Protein AF-A0A428ZTY7-F1 (afdb_monomer_lite)

InterPro domains:
  IPR032345 4-hydroxylaminobenzoate lyase [PF16155] (1-115)

pLDDT: mean 95.8, std 3.89, range [66.5, 98.62]

Organism: Kibdelosporangium aridum (NCBI:txid2030)

Secondary structure (DSSP, 8-state):
-HHHHHHTTSSS-EEEETTTEEEEEEE---GGGTTEEEEEEEEEESS-EE---EE-TT--EEEEEESSTT-EEEETTEEE-SEEE-PPTT-EE--EEESEEEEEEEEEETT--B-S-PPPP-

Structure (mmCIF, N/CA/C/O backbone):
data_AF-A0A428ZTY7-F1
#
_entry.id   AF-A0A428ZTY7-F1
#
loop_
_atom_site.group_PDB
_atom_site.id
_atom_site.type_symbol
_atom_site.label_atom_id
_atom_site.label_alt_id
_atom_site.label_comp_id
_atom_site.label_asym_id
_atom_site.label_entity_id
_atom_site.label_seq_id
_atom_site.pdbx_PDB_ins_code
_atom_site.Cartn_x
_atom_site.Cartn_y
_atom_site.Cartn_z
_atom_site.occupancy
_atom_site.B_iso_or_equiv
_atom_site.auth_seq_id
_atom_site.auth_comp_id
_atom_site.auth_asym_id
_atom_site.auth_atom_id
_atom_site.pdbx_PDB_model_num
ATOM 1 N N . MET A 1 1 ? -16.273 -5.754 -4.514 1.00 83.25 1 MET A N 1
ATOM 2 C CA . MET A 1 1 ? -14.818 -6.045 -4.523 1.00 83.25 1 MET A CA 1
ATOM 3 C C . MET A 1 1 ? -14.055 -4.743 -4.730 1.00 83.25 1 MET A C 1
ATOM 5 O O . MET A 1 1 ? -14.605 -3.859 -5.376 1.00 83.25 1 MET A O 1
ATOM 9 N N . ILE A 1 2 ? -12.831 -4.592 -4.207 1.00 90.69 2 ILE A N 1
ATOM 10 C CA . ILE A 1 2 ? -12.066 -3.330 -4.330 1.00 90.69 2 ILE A CA 1
ATOM 11 C C . ILE A 1 2 ? -11.785 -2.934 -5.790 1.00 90.69 2 ILE A C 1
ATOM 13 O O . ILE A 1 2 ? -11.793 -1.754 -6.126 1.00 90.69 2 ILE A O 1
ATOM 17 N N . THR A 1 3 ? -11.645 -3.920 -6.675 1.00 92.94 3 THR A N 1
ATOM 18 C CA . THR A 1 3 ? -11.520 -3.744 -8.129 1.00 92.94 3 THR A CA 1
ATOM 19 C C . THR A 1 3 ? -12.689 -2.970 -8.742 1.00 92.94 3 THR A C 1
ATOM 21 O O . THR A 1 3 ? -12.465 -2.106 -9.586 1.00 92.94 3 THR A O 1
ATOM 24 N N . GLU A 1 4 ? -13.922 -3.200 -8.281 1.00 94.94 4 GLU A N 1
ATOM 25 C CA . GLU A 1 4 ? -15.083 -2.414 -8.724 1.00 94.94 4 GLU A CA 1
ATOM 26 C C . GLU A 1 4 ? -14.987 -0.963 -8.263 1.00 94.94 4 GLU A C 1
ATOM 28 O O . GLU A 1 4 ? -15.391 -0.063 -8.989 1.00 94.94 4 GLU A O 1
ATOM 33 N N . GLY A 1 5 ? -14.406 -0.715 -7.087 1.00 94.38 5 GLY A N 1
ATOM 34 C CA . GLY A 1 5 ? -14.201 0.644 -6.601 1.00 94.38 5 GLY A CA 1
ATOM 35 C C . GLY A 1 5 ? -13.225 1.449 -7.445 1.00 94.38 5 GLY A C 1
ATOM 36 O O . GLY A 1 5 ? -13.415 2.648 -7.643 1.00 94.38 5 GLY A O 1
ATOM 37 N N . VAL A 1 6 ? -12.213 0.775 -7.994 1.00 95.12 6 VAL A N 1
ATOM 38 C CA . VAL A 1 6 ? -11.267 1.380 -8.936 1.00 95.12 6 VAL A CA 1
ATOM 39 C C . VAL A 1 6 ? -11.960 1.689 -10.257 1.00 95.12 6 VAL A C 1
ATOM 41 O O . VAL A 1 6 ? -11.827 2.798 -10.766 1.00 95.12 6 VAL A O 1
ATOM 44 N N . ARG A 1 7 ? -12.753 0.748 -10.788 1.00 94.25 7 ARG A N 1
ATOM 45 C CA . ARG A 1 7 ? -13.540 0.964 -12.016 1.00 94.25 7 ARG A CA 1
ATOM 46 C C . ARG A 1 7 ? -14.568 2.084 -11.861 1.00 94.25 7 ARG A C 1
ATOM 48 O O . ARG A 1 7 ? -14.746 2.874 -12.778 1.00 94.25 7 ARG A O 1
ATOM 55 N N . ALA A 1 8 ? -15.208 2.170 -10.697 1.00 96.25 8 ALA A N 1
ATOM 56 C CA . ALA A 1 8 ? -16.178 3.207 -10.361 1.00 96.25 8 ALA A CA 1
ATOM 57 C C . ALA A 1 8 ? -15.533 4.558 -9.989 1.00 96.25 8 ALA A C 1
ATOM 59 O O . ALA A 1 8 ? -16.251 5.527 -9.759 1.00 96.25 8 ALA A O 1
ATOM 60 N N . GLY A 1 9 ? -14.200 4.642 -9.918 1.00 94.94 9 GLY A N 1
ATOM 61 C CA . GLY A 1 9 ? -13.475 5.902 -9.746 1.00 94.94 9 GLY A CA 1
ATOM 62 C C . GLY A 1 9 ? -13.390 6.440 -8.315 1.00 94.94 9 GLY A C 1
ATOM 63 O O . GLY A 1 9 ? -12.977 7.585 -8.135 1.00 94.94 9 GLY A O 1
ATOM 64 N N . TRP A 1 10 ? -13.733 5.650 -7.291 1.00 95.62 10 TRP A N 1
ATOM 65 C CA . TRP A 1 10 ? -13.604 6.063 -5.882 1.00 95.62 10 TRP A CA 1
ATOM 66 C C . TRP A 1 10 ? -12.411 5.421 -5.154 1.00 95.62 10 TRP A C 1
ATOM 68 O O . TRP A 1 10 ? -11.916 5.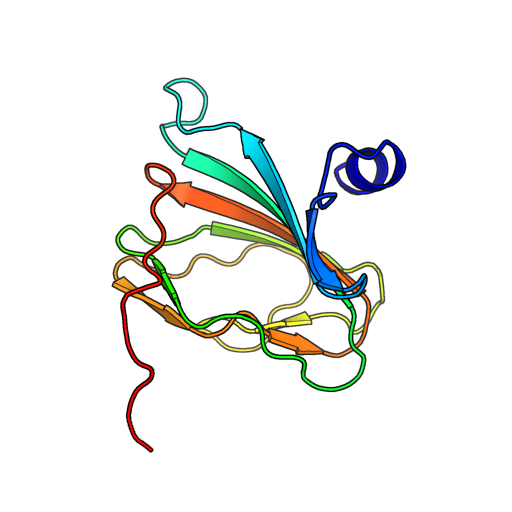974 -4.169 1.00 95.62 10 TRP A O 1
ATOM 78 N N . ALA A 1 11 ? -11.890 4.291 -5.645 1.00 97.31 11 ALA A N 1
ATOM 79 C CA . ALA A 1 11 ? -10.686 3.651 -5.110 1.00 97.31 11 ALA A CA 1
ATOM 80 C C . ALA A 1 11 ? -9.461 3.886 -6.010 1.00 97.31 11 ALA A C 1
ATOM 82 O O . ALA A 1 11 ? -9.569 3.815 -7.230 1.00 97.31 11 ALA A O 1
ATOM 83 N N . ALA A 1 12 ? -8.292 4.133 -5.405 1.00 97.38 12 ALA A N 1
ATOM 84 C CA . ALA A 1 12 ? -7.021 4.384 -6.091 1.00 97.38 12 ALA A CA 1
ATOM 85 C C . ALA A 1 12 ? -7.147 5.385 -7.263 1.00 97.38 12 ALA A C 1
ATOM 87 O O . ALA A 1 12 ? -6.660 5.144 -8.368 1.00 97.38 12 ALA A O 1
ATOM 88 N N . ASN A 1 13 ? -7.842 6.500 -7.024 1.00 96.88 13 ASN A N 1
ATOM 89 C CA . ASN A 1 13 ? -8.207 7.479 -8.050 1.00 96.88 13 ASN A CA 1
ATOM 90 C C . ASN A 1 13 ? -7.297 8.719 -8.098 1.00 96.88 13 ASN A C 1
ATOM 92 O O . ASN A 1 13 ? -7.364 9.464 -9.070 1.00 96.88 13 ASN A O 1
ATOM 96 N N . VAL A 1 14 ? -6.434 8.937 -7.099 1.00 97.81 14 VAL A N 1
ATOM 97 C CA . VAL A 1 14 ? -5.474 10.052 -7.092 1.00 97.81 14 VAL A CA 1
ATOM 98 C C . VAL A 1 14 ? -4.110 9.556 -7.556 1.00 97.81 14 VAL A C 1
ATOM 100 O O . VAL A 1 14 ? -3.531 8.669 -6.927 1.00 97.81 14 VAL A O 1
ATOM 103 N N . GLU A 1 15 ? -3.584 10.134 -8.634 1.00 97.25 15 GLU A N 1
ATOM 104 C CA . GLU A 1 15 ? -2.225 9.859 -9.111 1.00 97.25 15 GLU A CA 1
ATOM 105 C C . GLU A 1 15 ? -1.185 10.396 -8.122 1.00 97.25 15 GLU A C 1
ATOM 107 O O . GLU A 1 15 ? -1.213 11.561 -7.728 1.00 97.25 15 GLU A O 1
ATOM 112 N N . VAL A 1 16 ? -0.272 9.521 -7.701 1.00 95.50 16 VAL A N 1
ATOM 113 C CA . VAL A 1 16 ? 0.902 9.874 -6.889 1.00 95.50 16 VAL A CA 1
ATOM 114 C C . VAL A 1 16 ? 2.110 10.040 -7.798 1.00 95.50 16 VAL A C 1
ATOM 116 O O . VAL A 1 16 ? 2.840 11.017 -7.682 1.00 95.50 16 VAL A O 1
ATOM 119 N N . GLU A 1 17 ? 2.293 9.091 -8.718 1.00 95.69 17 GLU A N 1
ATOM 120 C CA . GLU A 1 17 ? 3.306 9.148 -9.767 1.00 95.69 17 GLU A CA 1
ATOM 121 C C . GLU A 1 17 ? 2.715 8.590 -11.066 1.00 95.69 17 GLU A C 1
ATOM 123 O O . GLU A 1 17 ? 2.861 7.413 -11.411 1.00 95.69 17 GLU A O 1
ATOM 128 N N . GLY A 1 18 ? 1.980 9.459 -11.759 1.00 95.19 18 GLY A N 1
ATOM 129 C CA . GLY A 1 18 ? 1.253 9.115 -12.973 1.00 95.19 18 GLY A CA 1
ATOM 130 C C . GLY A 1 18 ? 0.222 8.000 -12.770 1.00 95.19 18 GLY A C 1
ATOM 131 O O . GLY A 1 18 ? -0.168 7.637 -11.658 1.00 95.19 18 GLY A O 1
ATOM 132 N N . ARG A 1 19 ? -0.191 7.397 -13.886 1.00 94.56 19 ARG A N 1
ATOM 133 C CA . ARG A 1 19 ? -1.233 6.357 -13.913 1.00 94.56 19 ARG A CA 1
ATOM 134 C C . ARG A 1 19 ? -0.832 5.058 -13.209 1.00 94.56 19 ARG A C 1
ATOM 136 O O . ARG A 1 19 ? -1.703 4.337 -12.720 1.00 94.56 19 ARG A O 1
ATOM 143 N N . LYS A 1 20 ? 0.471 4.760 -13.173 1.00 95.94 20 LYS A N 1
ATOM 144 C CA . LYS A 1 20 ? 1.024 3.513 -12.628 1.00 95.94 20 LYS A CA 1
ATOM 145 C C . LYS A 1 20 ? 1.042 3.469 -11.103 1.00 95.94 20 LYS A C 1
ATOM 147 O O . LYS A 1 20 ? 1.077 2.379 -10.556 1.00 95.94 20 LYS A O 1
ATOM 152 N N . TYR A 1 21 ? 1.001 4.614 -10.416 1.00 97.50 21 TYR A N 1
ATOM 153 C CA . TYR A 1 21 ? 0.971 4.665 -8.955 1.00 97.50 21 TYR A CA 1
ATOM 154 C C . TYR A 1 21 ? -0.107 5.623 -8.473 1.00 97.50 21 TYR A C 1
ATOM 156 O O . TYR A 1 21 ? 0.024 6.844 -8.573 1.00 97.50 21 TYR A O 1
ATOM 164 N N . ARG A 1 22 ? -1.181 5.052 -7.928 1.00 97.75 22 ARG A N 1
ATOM 165 C CA . ARG A 1 22 ? -2.356 5.792 -7.470 1.00 97.75 22 ARG A CA 1
ATOM 166 C C . ARG A 1 22 ? -2.739 5.393 -6.057 1.00 97.75 22 ARG A C 1
ATOM 168 O O . ARG A 1 22 ? -2.501 4.263 -5.634 1.00 97.75 22 ARG A O 1
ATOM 175 N N . ARG A 1 23 ? -3.382 6.305 -5.332 1.00 96.56 23 ARG A N 1
ATOM 176 C CA . ARG A 1 23 ? -3.928 6.042 -3.998 1.00 96.56 23 ARG A CA 1
ATOM 177 C C . ARG A 1 23 ? -5.248 6.759 -3.778 1.00 96.56 23 ARG A C 1
ATOM 179 O O . ARG A 1 23 ? -5.512 7.776 -4.404 1.00 96.56 23 ARG A O 1
ATOM 186 N N . SER A 1 24 ? -6.064 6.266 -2.861 1.00 97.00 24 SER A N 1
ATOM 187 C CA . SER A 1 24 ? -7.170 7.046 -2.311 1.00 97.00 24 SER A CA 1
ATOM 188 C C . SER A 1 24 ? -7.526 6.588 -0.907 1.00 97.00 24 SER A C 1
ATOM 190 O O . SER A 1 24 ? -7.456 5.402 -0.574 1.00 97.00 24 SER A O 1
ATOM 192 N N . ARG A 1 25 ? -7.895 7.551 -0.065 1.00 97.31 25 ARG A N 1
ATOM 193 C CA . ARG A 1 25 ? -8.456 7.282 1.253 1.00 97.31 25 ARG A CA 1
ATOM 194 C C . ARG A 1 25 ? -9.865 6.722 1.069 1.00 97.31 25 ARG A C 1
ATOM 196 O O . ARG A 1 25 ? -10.714 7.391 0.493 1.00 97.31 25 ARG A O 1
ATOM 203 N N . ILE A 1 26 ? -10.100 5.515 1.575 1.00 97.44 26 ILE A N 1
ATOM 204 C CA . ILE A 1 26 ? -11.423 4.881 1.571 1.00 97.44 26 ILE A CA 1
ATOM 205 C C . ILE A 1 26 ? -12.186 5.229 2.845 1.00 97.44 26 ILE A C 1
ATOM 207 O O . ILE A 1 26 ? -13.369 5.544 2.790 1.00 97.44 26 ILE A O 1
ATOM 211 N N . ALA A 1 27 ? -11.507 5.182 3.990 1.00 98.00 27 ALA A N 1
ATOM 212 C CA . ALA A 1 27 ? -12.099 5.519 5.275 1.00 98.00 27 ALA A CA 1
ATOM 213 C C . ALA A 1 27 ? -11.056 6.122 6.213 1.00 98.00 27 ALA A C 1
ATOM 215 O O . ALA A 1 27 ? -9.929 5.624 6.299 1.00 98.00 27 ALA A O 1
ATOM 216 N N . GLU A 1 28 ? -11.437 7.189 6.908 1.00 98.31 28 GLU A N 1
ATOM 217 C CA . GLU A 1 28 ? -10.641 7.769 7.988 1.00 98.31 28 GLU A CA 1
ATOM 218 C C . GLU A 1 28 ? -10.727 6.908 9.263 1.00 98.31 28 GLU A C 1
ATOM 220 O O . GLU A 1 28 ? -11.660 6.111 9.402 1.00 98.31 28 GLU A O 1
ATOM 225 N N . PRO A 1 29 ? -9.768 7.039 10.201 1.00 98.25 29 PRO A N 1
ATOM 226 C CA . PRO A 1 29 ? -9.843 6.398 11.509 1.00 98.25 29 PRO A CA 1
ATOM 227 C C . PRO A 1 29 ? -11.146 6.725 12.234 1.00 98.25 29 PRO A C 1
ATOM 229 O O . PRO A 1 29 ? -11.462 7.889 12.467 1.00 98.25 29 PRO A O 1
ATOM 232 N N . GLN A 1 30 ? -11.871 5.691 12.644 1.00 98.12 30 GLN A N 1
ATOM 233 C CA . GLN A 1 30 ? -13.110 5.824 13.406 1.00 98.12 30 GLN A CA 1
ATOM 234 C C . GLN A 1 30 ? -13.344 4.588 14.276 1.00 98.12 30 GLN A C 1
ATOM 236 O O . GLN A 1 30 ? -12.778 3.524 14.014 1.00 98.12 30 GLN A O 1
ATOM 241 N N . GLU A 1 31 ? -14.187 4.725 15.298 1.00 98.25 31 GLU A N 1
ATOM 242 C CA . GLU A 1 31 ? -14.436 3.695 16.314 1.00 98.25 31 GLU A CA 1
ATOM 243 C C . GLU A 1 31 ? -14.835 2.339 15.712 1.00 98.25 31 GLU A C 1
ATOM 245 O O . GLU A 1 31 ? -14.238 1.321 16.054 1.00 98.25 31 GLU A O 1
ATOM 250 N N . VAL A 1 32 ? -15.760 2.325 14.744 1.00 97.94 32 VAL A N 1
ATOM 251 C CA . VAL A 1 32 ? -16.214 1.094 14.064 1.00 97.94 32 VAL A CA 1
ATOM 252 C C . VAL A 1 32 ? -15.102 0.383 13.281 1.00 97.94 32 VAL A C 1
ATOM 254 O O . VAL A 1 32 ? -15.181 -0.816 13.036 1.00 97.94 32 VAL A O 1
ATOM 257 N N . LEU A 1 33 ? -14.043 1.105 12.906 1.00 97.62 33 LEU A N 1
ATOM 258 C CA . LEU A 1 33 ? -12.850 0.550 12.263 1.00 97.62 33 LEU A CA 1
ATOM 259 C C . LEU A 1 33 ? -11.720 0.293 13.265 1.00 97.62 33 LEU A C 1
ATOM 261 O O . LEU A 1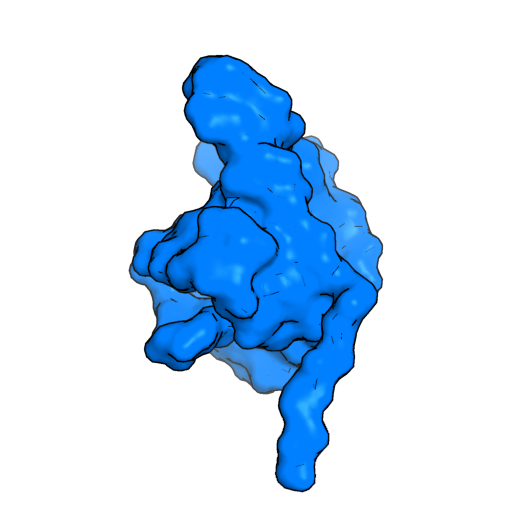 33 ? -10.574 0.151 12.848 1.00 97.62 33 LEU A O 1
ATOM 265 N N . HIS A 1 34 ? -11.998 0.300 14.572 1.00 97.50 34 HIS A N 1
ATOM 266 C CA . HIS A 1 34 ? -10.985 0.245 15.631 1.00 97.50 34 HIS A CA 1
ATOM 267 C C . HIS A 1 34 ? -9.861 1.273 15.422 1.00 97.50 34 HIS A C 1
ATOM 269 O O . HIS A 1 34 ? -8.687 0.999 15.665 1.00 97.50 34 HIS A O 1
ATOM 275 N N . TYR A 1 35 ? -10.230 2.462 14.935 1.00 97.94 35 TYR A N 1
ATOM 276 C CA . TYR A 1 35 ? -9.322 3.562 14.611 1.00 97.94 35 TYR A CA 1
ATOM 277 C C . TYR A 1 35 ? -8.271 3.244 13.539 1.00 97.94 35 TYR A C 1
ATOM 279 O O . TYR A 1 35 ? -7.255 3.934 13.442 1.00 97.94 35 TYR A O 1
ATOM 287 N N . PHE A 1 36 ? -8.514 2.258 12.677 1.00 98.56 36 PHE A N 1
ATOM 288 C CA . PHE A 1 36 ? -7.754 2.109 11.442 1.00 98.56 36 PHE A CA 1
ATOM 289 C C . PHE A 1 36 ? -8.303 3.036 10.364 1.00 98.56 36 PHE A C 1
ATOM 291 O O . PHE A 1 36 ? -9.508 3.127 10.145 1.00 98.56 36 PHE A O 1
ATOM 298 N N . SER A 1 37 ? -7.396 3.689 9.647 1.00 98.62 37 SER A N 1
ATOM 299 C CA . SER A 1 37 ? -7.719 4.243 8.336 1.00 98.62 37 SER A CA 1
ATOM 300 C C . SER A 1 37 ? -7.550 3.173 7.263 1.00 98.62 37 SER A C 1
ATOM 302 O O . SER A 1 37 ? -6.676 2.318 7.413 1.00 98.62 37 SER A O 1
ATOM 304 N N . ILE A 1 38 ? -8.289 3.279 6.161 1.00 98.31 38 ILE A N 1
ATOM 305 C CA . ILE A 1 38 ? -8.168 2.387 5.005 1.00 98.31 38 ILE A CA 1
ATOM 306 C C . ILE A 1 38 ? -7.779 3.216 3.783 1.00 98.31 38 ILE A C 1
ATOM 308 O O . ILE A 1 38 ? -8.459 4.187 3.443 1.00 98.31 38 ILE A O 1
ATOM 312 N N . THR A 1 39 ? -6.698 2.834 3.111 1.00 97.88 39 THR A N 1
ATOM 313 C CA . THR A 1 39 ? -6.251 3.437 1.848 1.00 97.88 39 THR A CA 1
ATOM 314 C C . THR A 1 39 ? -6.177 2.368 0.778 1.00 97.88 39 THR A C 1
ATOM 316 O O . THR A 1 39 ? -5.536 1.343 0.979 1.00 97.88 39 THR A O 1
ATOM 319 N N . ALA A 1 40 ? -6.792 2.621 -0.372 1.00 98.12 40 ALA A N 1
ATOM 320 C CA . ALA A 1 40 ? -6.576 1.819 -1.564 1.00 98.12 40 ALA A CA 1
ATOM 321 C C . ALA A 1 40 ? -5.354 2.343 -2.311 1.00 98.12 40 ALA A C 1
ATOM 323 O O . ALA A 1 40 ? -5.232 3.548 -2.530 1.00 98.12 40 ALA A O 1
ATOM 324 N N . VAL A 1 41 ? -4.472 1.439 -2.714 1.00 97.44 41 VAL A N 1
ATOM 325 C CA . VAL A 1 41 ? -3.268 1.727 -3.486 1.00 97.44 41 VAL A CA 1
ATOM 326 C C . VAL A 1 41 ? -3.277 0.861 -4.735 1.00 97.44 41 VAL A C 1
ATOM 328 O O . VAL A 1 41 ? -3.531 -0.333 -4.652 1.00 97.44 41 VAL A O 1
ATOM 331 N N . TYR A 1 42 ? -3.010 1.468 -5.885 1.00 98.06 42 TYR A N 1
ATOM 332 C CA . TYR A 1 42 ? -2.757 0.781 -7.146 1.00 98.06 42 TYR A CA 1
ATOM 333 C C . TYR A 1 42 ? -1.306 1.014 -7.531 1.00 98.06 42 TYR A C 1
ATOM 335 O O . TYR A 1 42 ? -0.863 2.167 -7.550 1.00 98.06 42 TYR A O 1
ATOM 343 N N . MET A 1 43 ? -0.596 -0.060 -7.853 1.00 98.19 43 MET A N 1
ATOM 344 C CA . MET A 1 43 ? 0.748 0.000 -8.413 1.00 98.19 43 MET A CA 1
ATOM 345 C C . MET A 1 43 ? 0.843 -0.959 -9.596 1.00 98.19 43 MET A C 1
ATOM 347 O O . MET A 1 43 ? 0.246 -2.031 -9.556 1.00 98.19 43 MET A O 1
ATOM 351 N N . ASP A 1 44 ? 1.567 -0.561 -10.637 1.00 98.12 44 ASP A N 1
ATOM 352 C CA . ASP A 1 44 ? 1.682 -1.322 -11.880 1.00 98.12 44 ASP A CA 1
ATOM 353 C C . ASP A 1 44 ? 3.068 -1.155 -12.494 1.00 98.12 44 ASP A C 1
ATOM 355 O O . ASP A 1 44 ? 3.428 -0.075 -12.972 1.00 98.12 44 ASP A O 1
ATOM 359 N N . SER A 1 45 ? 3.869 -2.217 -12.409 1.00 98.25 45 SER A N 1
ATOM 360 C CA . SER A 1 45 ? 5.174 -2.284 -13.058 1.00 98.25 45 SER A CA 1
ATOM 361 C C . SER A 1 45 ? 5.650 -3.725 -13.179 1.00 98.25 45 SER A C 1
ATOM 363 O O . SER A 1 45 ? 5.563 -4.496 -12.224 1.00 98.25 45 SER A O 1
ATOM 365 N N . VAL A 1 46 ? 6.204 -4.075 -14.341 1.00 98.06 46 VAL A N 1
ATOM 366 C CA . VAL A 1 46 ? 6.884 -5.363 -14.550 1.00 98.06 46 VAL A CA 1
ATOM 367 C C . VAL A 1 46 ? 8.246 -5.357 -13.854 1.00 98.06 46 VAL A C 1
ATOM 369 O O . VAL A 1 46 ? 8.527 -6.251 -13.062 1.00 98.06 46 VAL A O 1
ATOM 372 N N . GLU A 1 47 ? 9.049 -4.317 -14.086 1.00 97.88 47 GLU A N 1
ATOM 373 C CA . GLU A 1 47 ? 10.322 -4.090 -13.387 1.00 97.88 47 GLU A CA 1
ATOM 374 C C . GLU A 1 47 ? 10.096 -3.489 -11.989 1.00 97.88 47 GLU A C 1
ATOM 376 O O . GLU A 1 47 ? 9.078 -2.814 -11.793 1.00 97.88 47 GLU A O 1
ATOM 381 N N . PRO A 1 48 ? 11.034 -3.647 -11.034 1.00 97.19 48 PRO A N 1
ATOM 382 C CA . PRO A 1 48 ? 10.924 -3.039 -9.712 1.00 97.19 48 PRO A CA 1
ATOM 383 C C . PRO A 1 48 ? 10.658 -1.532 -9.791 1.00 97.19 48 PRO A C 1
ATOM 385 O O . PRO A 1 48 ? 11.497 -0.741 -10.229 1.00 97.19 48 PRO A O 1
ATOM 388 N N . PHE A 1 49 ? 9.476 -1.124 -9.339 1.00 97.44 49 PHE A N 1
ATOM 389 C CA . PHE A 1 49 ? 9.088 0.273 -9.230 1.00 97.44 49 PHE A CA 1
ATOM 390 C C . PHE A 1 49 ? 8.938 0.668 -7.767 1.00 97.44 49 PHE A C 1
ATOM 392 O O . PHE A 1 49 ? 8.148 0.088 -7.023 1.00 97.44 49 PHE A O 1
ATOM 399 N N . ARG A 1 50 ? 9.679 1.706 -7.378 1.00 95.69 50 ARG A N 1
ATOM 400 C CA . ARG A 1 50 ? 9.794 2.196 -6.008 1.00 95.69 50 ARG A CA 1
ATOM 401 C C . ARG A 1 50 ? 9.004 3.487 -5.823 1.00 95.69 50 ARG A C 1
ATOM 403 O O . ARG A 1 50 ? 9.239 4.458 -6.532 1.00 95.69 50 ARG A O 1
ATOM 410 N N . GLY A 1 51 ? 8.111 3.516 -4.836 1.00 93.75 51 GLY A N 1
ATOM 411 C CA . GLY A 1 51 ? 7.392 4.731 -4.452 1.00 93.75 51 GLY A CA 1
ATOM 412 C C . GLY A 1 51 ? 8.125 5.564 -3.393 1.00 93.75 51 GLY A C 1
ATOM 413 O O . GLY A 1 51 ? 9.343 5.529 -3.260 1.00 93.75 51 GLY A O 1
ATOM 414 N N . GLN A 1 52 ? 7.369 6.335 -2.611 1.00 92.31 52 GLN A N 1
ATOM 415 C CA . GLN A 1 52 ? 7.917 7.256 -1.606 1.00 92.31 52 GLN A CA 1
ATOM 416 C C . GLN A 1 52 ? 8.331 6.530 -0.318 1.00 92.31 52 GLN A C 1
ATOM 418 O O . GLN A 1 52 ? 7.534 5.769 0.240 1.00 92.31 52 GLN A O 1
ATOM 423 N N . TYR A 1 53 ? 9.542 6.816 0.173 1.00 94.69 53 TYR A N 1
ATOM 424 C CA . TYR A 1 53 ? 10.025 6.319 1.463 1.00 94.69 53 TYR A CA 1
ATOM 425 C C . TYR A 1 53 ? 9.167 6.838 2.615 1.00 94.69 53 TYR A C 1
ATOM 427 O O . TYR A 1 53 ? 8.754 7.999 2.605 1.00 94.69 53 TYR A O 1
ATOM 435 N N . ARG A 1 54 ? 8.901 5.984 3.604 1.00 95.62 54 ARG A N 1
ATOM 436 C CA . ARG A 1 54 ? 8.027 6.326 4.728 1.00 95.62 54 ARG A CA 1
ATOM 437 C C . ARG A 1 54 ? 8.223 5.422 5.938 1.00 95.62 54 ARG A C 1
ATOM 439 O O . ARG A 1 54 ? 8.760 4.321 5.826 1.00 95.62 54 ARG A O 1
ATOM 446 N N . GLN A 1 55 ? 7.693 5.869 7.071 1.00 96.94 55 GLN A N 1
ATOM 447 C CA . GLN A 1 55 ? 7.535 5.101 8.303 1.00 96.94 55 GLN A CA 1
ATOM 448 C C . GLN A 1 55 ? 6.068 4.822 8.616 1.00 96.94 55 GLN A C 1
ATOM 450 O O . GLN A 1 55 ? 5.194 5.646 8.339 1.00 96.94 55 GLN A O 1
ATOM 455 N N . HIS A 1 56 ? 5.844 3.724 9.329 1.00 96.75 56 HIS A N 1
ATOM 456 C CA . HIS A 1 56 ? 4.590 3.342 9.962 1.00 96.75 56 HIS A CA 1
ATOM 457 C C . HIS A 1 56 ? 4.753 3.393 11.491 1.00 96.75 56 HIS A C 1
ATOM 459 O O . HIS A 1 56 ? 5.119 2.384 12.101 1.00 96.75 56 HIS A O 1
ATOM 465 N N . PRO A 1 57 ? 4.493 4.547 12.145 1.00 96.75 57 PRO A N 1
ATOM 466 C CA . PRO A 1 57 ? 4.749 4.721 13.579 1.00 96.75 57 PRO A CA 1
ATOM 467 C C . PRO A 1 57 ? 4.064 3.667 14.455 1.00 96.75 57 PRO A C 1
ATOM 469 O O . PRO A 1 57 ? 4.648 3.186 15.420 1.00 96.75 57 PRO A O 1
ATOM 472 N N . TYR A 1 58 ? 2.854 3.261 14.071 1.00 97.38 58 TYR A N 1
ATOM 473 C CA . TYR A 1 58 ? 2.041 2.281 14.795 1.00 97.38 58 TYR A CA 1
ATOM 474 C C . TYR A 1 58 ? 1.895 0.942 14.061 1.00 97.38 58 TYR A C 1
ATOM 476 O O . TYR A 1 58 ? 1.151 0.077 14.508 1.00 97.38 58 TYR A O 1
ATOM 484 N N . GLY A 1 59 ? 2.627 0.755 12.963 1.00 96.81 59 GLY A N 1
ATOM 485 C CA . GLY A 1 59 ? 2.572 -0.441 12.127 1.00 96.81 59 GLY A CA 1
ATOM 486 C C . GLY A 1 59 ? 1.567 -0.312 10.988 1.00 96.81 59 GLY A C 1
ATOM 487 O O . GLY A 1 59 ? 1.004 0.757 10.745 1.00 96.81 59 GLY A O 1
ATOM 488 N N . GLU A 1 60 ? 1.384 -1.405 10.261 1.00 96.62 60 GLU A N 1
ATOM 489 C CA . GLU A 1 60 ? 0.514 -1.476 9.090 1.00 96.62 60 GLU A CA 1
ATOM 490 C C . GLU A 1 60 ? -0.023 -2.899 8.940 1.00 96.62 60 GLU A C 1
ATOM 492 O O . GLU A 1 60 ? 0.671 -3.870 9.244 1.00 96.62 60 GLU A O 1
ATOM 497 N N . LEU A 1 61 ? -1.253 -3.030 8.447 1.00 97.00 61 LEU A N 1
ATOM 498 C CA . LEU A 1 61 ? -1.727 -4.272 7.843 1.00 97.00 61 LEU A CA 1
ATOM 499 C C . LEU A 1 61 ? -2.007 -4.000 6.372 1.00 97.00 61 LEU A C 1
ATOM 501 O O . LEU A 1 61 ? -2.594 -2.973 6.039 1.00 9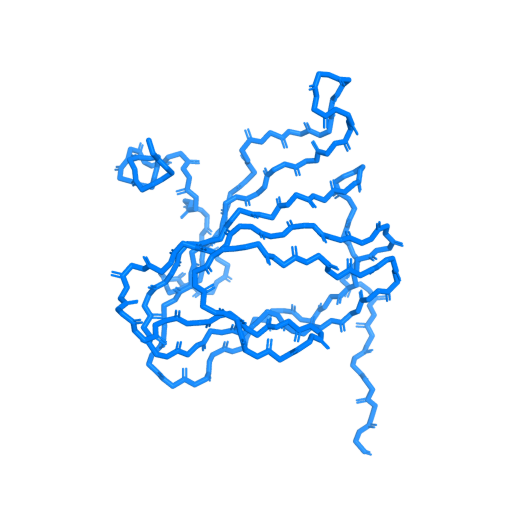7.00 61 LEU A O 1
ATOM 505 N N . ASN A 1 62 ? -1.634 -4.928 5.501 1.00 96.75 62 ASN A N 1
ATOM 506 C CA . ASN A 1 62 ? -1.899 -4.822 4.073 1.00 96.75 62 ASN A CA 1
ATOM 507 C C . ASN A 1 62 ? -2.659 -6.046 3.595 1.00 96.75 62 ASN A C 1
ATOM 509 O O . ASN A 1 62 ? -2.261 -7.160 3.921 1.00 96.75 62 ASN A O 1
ATOM 513 N N . LEU A 1 63 ? -3.684 -5.845 2.773 1.00 97.06 63 LEU A N 1
ATOM 514 C CA . LEU A 1 63 ? -4.237 -6.894 1.921 1.00 97.06 63 LEU A CA 1
ATOM 515 C C . LEU A 1 63 ? -3.753 -6.658 0.492 1.00 97.06 63 LEU A C 1
ATOM 517 O O . LEU A 1 63 ? -4.169 -5.688 -0.139 1.00 97.06 63 LEU A O 1
ATOM 521 N N . VAL A 1 64 ? -2.887 -7.537 -0.001 1.00 97.25 64 VAL A N 1
ATOM 522 C CA . VAL A 1 64 ? -2.363 -7.521 -1.368 1.00 97.25 64 VAL A CA 1
ATOM 523 C C . VAL A 1 64 ? -3.315 -8.300 -2.272 1.00 97.25 64 VAL A C 1
ATOM 525 O O . VAL A 1 64 ? -3.647 -9.458 -2.006 1.00 97.25 64 VAL A O 1
ATOM 528 N N . VAL A 1 65 ? -3.759 -7.648 -3.341 1.00 96.69 65 VAL A N 1
ATOM 529 C CA . VAL A 1 65 ? -4.702 -8.155 -4.341 1.00 96.69 65 VAL A CA 1
ATOM 530 C C . VAL A 1 65 ? -4.045 -8.010 -5.719 1.00 96.69 65 VAL A C 1
ATOM 532 O O . VAL A 1 65 ? -4.232 -6.983 -6.379 1.00 96.69 65 VAL A O 1
ATOM 535 N N . PRO A 1 66 ? -3.247 -9.001 -6.153 1.00 97.31 66 PRO A N 1
ATOM 536 C CA . PRO A 1 66 ? -2.671 -9.015 -7.493 1.00 97.31 66 PRO A CA 1
ATOM 537 C C . PRO A 1 66 ? -3.770 -8.948 -8.557 1.00 97.31 66 PRO A C 1
ATOM 539 O O . PRO A 1 66 ? -4.819 -9.583 -8.414 1.00 97.31 66 PRO A O 1
ATOM 542 N N . LEU A 1 67 ? -3.542 -8.153 -9.600 1.00 97.19 67 LEU A N 1
ATOM 543 C CA . LEU A 1 67 ? -4.368 -8.140 -10.810 1.00 97.19 67 LEU A CA 1
ATOM 544 C C . LEU A 1 67 ? -3.707 -8.970 -11.910 1.00 97.19 67 LEU A C 1
ATOM 546 O O . LEU A 1 67 ? -4.412 -9.652 -12.650 1.00 97.19 67 LEU A O 1
ATOM 550 N N . ASP A 1 68 ? -2.375 -8.957 -11.941 1.00 98.31 68 ASP A N 1
ATOM 551 C CA . ASP A 1 68 ? -1.561 -9.864 -12.740 1.00 98.31 68 ASP A CA 1
ATOM 552 C C . ASP A 1 68 ? -0.990 -11.007 -11.876 1.00 98.31 68 ASP A C 1
ATOM 554 O O . ASP A 1 68 ? -0.744 -10.803 -10.682 1.00 98.31 68 ASP A O 1
ATOM 558 N N . PRO A 1 69 ? -0.767 -12.213 -12.441 1.00 97.00 69 PRO A N 1
ATOM 559 C CA . PRO A 1 69 ? -0.377 -13.402 -11.672 1.00 97.00 69 PRO A CA 1
ATOM 560 C C . PRO A 1 69 ? 0.932 -13.271 -10.887 1.00 97.00 69 PRO A C 1
ATOM 562 O O . PRO A 1 69 ? 1.042 -13.822 -9.792 1.00 97.00 69 PRO A O 1
ATOM 565 N N . ASP A 1 70 ? 1.902 -12.539 -11.437 1.00 98.00 70 ASP A N 1
ATOM 566 C CA . ASP A 1 70 ? 3.246 -12.398 -10.868 1.00 98.00 70 ASP A CA 1
ATOM 567 C C . ASP A 1 70 ? 3.405 -11.127 -10.019 1.00 98.00 70 ASP A C 1
ATOM 569 O O . ASP A 1 70 ? 4.459 -10.910 -9.409 1.00 98.00 70 ASP A O 1
ATOM 573 N N . ALA A 1 71 ? 2.360 -10.293 -9.951 1.00 98.50 71 ALA A N 1
ATOM 574 C CA . ALA A 1 71 ? 2.419 -9.015 -9.267 1.00 98.50 71 ALA A CA 1
ATOM 575 C C . ALA A 1 71 ? 2.559 -9.203 -7.754 1.00 98.50 71 ALA A C 1
ATOM 577 O O . ALA A 1 71 ? 1.777 -9.898 -7.095 1.00 98.50 71 ALA A O 1
ATOM 578 N N . LYS A 1 72 ? 3.559 -8.534 -7.185 1.00 98.25 72 LYS A N 1
ATOM 579 C CA . LYS A 1 72 ? 3.904 -8.647 -5.767 1.00 98.25 72 LYS A CA 1
ATOM 580 C C . LYS A 1 72 ? 4.343 -7.314 -5.185 1.00 98.25 72 LYS A C 1
ATOM 582 O O . LYS A 1 72 ? 4.892 -6.459 -5.873 1.00 98.25 72 LYS A O 1
ATOM 587 N N . LEU A 1 73 ? 4.088 -7.156 -3.891 1.00 97.62 73 LEU A N 1
ATOM 588 C CA . LEU A 1 73 ? 4.395 -5.956 -3.124 1.00 97.62 73 LEU A CA 1
ATOM 589 C C . LEU A 1 73 ? 5.607 -6.210 -2.225 1.00 97.62 73 LEU A C 1
ATOM 591 O O . LEU A 1 73 ? 5.628 -7.189 -1.477 1.00 97.62 73 LEU A O 1
ATOM 595 N N . MET A 1 74 ? 6.601 -5.328 -2.260 1.00 95.75 74 MET A N 1
ATOM 596 C CA . MET A 1 74 ? 7.710 -5.354 -1.309 1.00 95.75 74 MET A CA 1
ATOM 597 C C . MET A 1 74 ? 7.266 -4.751 0.020 1.00 95.75 74 MET A C 1
ATOM 599 O O . MET A 1 74 ? 6.734 -3.641 0.067 1.00 95.75 74 MET A O 1
ATOM 603 N N . GLY A 1 75 ? 7.549 -5.459 1.109 1.00 88.56 75 GLY A N 1
ATOM 604 C CA . GLY A 1 75 ? 7.459 -4.920 2.460 1.00 88.56 75 GLY A CA 1
ATOM 605 C C . GLY A 1 75 ? 8.680 -5.297 3.300 1.00 88.56 75 GLY A C 1
ATOM 606 O O . GLY A 1 75 ? 9.602 -5.949 2.814 1.00 88.56 75 GLY A O 1
ATOM 607 N N . PRO A 1 76 ? 8.682 -4.970 4.601 1.00 86.94 76 PRO A N 1
ATOM 608 C CA . PRO A 1 76 ? 9.806 -5.264 5.498 1.00 86.94 76 PRO A CA 1
ATOM 609 C C . PRO A 1 76 ? 10.182 -6.749 5.639 1.00 86.94 76 PRO A C 1
ATOM 611 O O . PRO A 1 76 ? 11.233 -7.057 6.190 1.00 86.94 76 PRO A O 1
ATOM 614 N N . ARG A 1 77 ? 9.333 -7.676 5.174 1.00 86.12 77 ARG A N 1
ATOM 615 C CA . ARG A 1 77 ? 9.592 -9.128 5.168 1.00 86.12 77 ARG A CA 1
ATOM 616 C C . ARG A 1 77 ? 9.906 -9.689 3.774 1.00 86.12 77 ARG A C 1
ATOM 618 O O . ARG A 1 77 ? 9.892 -10.902 3.603 1.00 86.12 77 ARG A O 1
ATOM 625 N N . GLY A 1 78 ? 10.171 -8.828 2.792 1.00 93.81 78 GLY A N 1
ATOM 626 C CA . GLY A 1 78 ? 10.392 -9.216 1.401 1.00 93.81 78 GLY A CA 1
ATOM 627 C C . GLY A 1 78 ? 9.137 -9.101 0.531 1.00 93.81 78 GLY A C 1
ATOM 628 O O . GLY A 1 78 ? 8.109 -8.550 0.943 1.00 93.81 78 GLY A O 1
ATOM 629 N N . TRP A 1 79 ? 9.241 -9.626 -0.689 1.00 96.88 79 TRP A N 1
ATOM 630 C CA . TRP A 1 79 ? 8.159 -9.643 -1.668 1.00 96.88 79 TRP A CA 1
ATOM 631 C C . TRP A 1 79 ? 6.994 -10.530 -1.221 1.00 96.88 79 TRP A C 1
ATOM 633 O O . TRP A 1 79 ? 7.187 -11.682 -0.842 1.00 96.88 79 TRP A O 1
ATOM 643 N N . SER A 1 80 ? 5.777 -9.998 -1.299 1.00 96.50 80 SER A N 1
ATOM 644 C CA . SER A 1 80 ? 4.539 -10.680 -0.918 1.00 96.50 80 SER A CA 1
ATOM 645 C C . SER A 1 80 ? 3.523 -10.626 -2.060 1.00 96.50 80 SER A C 1
ATOM 647 O O . SER A 1 80 ? 3.199 -9.543 -2.546 1.00 96.50 80 SER A O 1
ATOM 649 N N . GLY A 1 81 ? 3.034 -11.796 -2.481 1.00 95.50 81 GLY A N 1
ATOM 650 C CA . GLY A 1 81 ? 1.930 -11.943 -3.437 1.00 95.50 81 GLY A CA 1
ATOM 651 C C . GLY A 1 81 ? 0.557 -11.825 -2.751 1.00 95.50 81 GLY A C 1
ATOM 652 O O . GLY A 1 81 ? 0.417 -11.024 -1.828 1.00 95.50 81 GLY A O 1
ATOM 653 N N . PRO A 1 82 ? -0.464 -12.604 -3.153 1.00 96.94 82 PRO A N 1
ATOM 654 C CA . PRO A 1 82 ? -1.822 -12.453 -2.631 1.00 96.94 82 PRO A CA 1
ATOM 655 C C . PRO A 1 82 ? -1.913 -12.744 -1.128 1.00 96.94 82 PRO A C 1
ATOM 657 O O . PRO A 1 82 ? -1.363 -13.731 -0.638 1.00 96.94 82 PRO A O 1
ATOM 660 N N . GLY A 1 83 ? -2.678 -11.921 -0.408 1.00 95.88 83 GLY A N 1
ATOM 661 C CA . GLY A 1 83 ? -2.992 -12.139 1.004 1.00 95.88 83 GLY A CA 1
ATOM 662 C C . GLY A 1 83 ? -2.528 -11.016 1.925 1.00 95.88 83 GLY A C 1
ATOM 663 O O . GLY A 1 83 ? -2.410 -9.861 1.519 1.00 95.88 83 GLY A O 1
ATOM 664 N N . TRP A 1 84 ? -2.332 -11.353 3.200 1.00 96.62 84 TRP A N 1
ATOM 665 C CA . TRP A 1 84 ? -2.102 -10.372 4.257 1.00 96.62 84 TRP A CA 1
ATOM 666 C C . TRP A 1 84 ? -0.621 -10.202 4.600 1.00 96.62 84 TRP A C 1
ATOM 668 O O . TRP A 1 84 ? 0.099 -11.179 4.809 1.00 96.62 84 TRP A O 1
ATOM 678 N N . THR A 1 85 ? -0.185 -8.955 4.772 1.00 95.56 85 THR A N 1
ATOM 679 C CA . THR A 1 85 ? 1.079 -8.621 5.442 1.00 95.56 85 THR A CA 1
ATOM 680 C C . THR A 1 85 ? 0.807 -7.761 6.672 1.00 95.56 85 THR A C 1
ATOM 682 O O . THR A 1 85 ? -0.212 -7.080 6.753 1.00 95.56 85 THR A O 1
ATOM 685 N N . ALA A 1 86 ? 1.694 -7.839 7.665 1.00 96.25 86 ALA A N 1
ATOM 686 C CA . ALA A 1 86 ? 1.531 -7.134 8.936 1.00 96.25 86 ALA A CA 1
ATOM 687 C C . ALA A 1 86 ? 2.881 -6.625 9.469 1.00 96.25 86 ALA A C 1
ATOM 689 O O . ALA A 1 86 ? 3.444 -7.235 10.387 1.00 96.25 86 ALA A O 1
ATOM 690 N N . PRO A 1 87 ? 3.478 -5.590 8.850 1.00 94.81 87 PRO A N 1
ATOM 691 C CA . PRO A 1 87 ? 4.662 -4.943 9.400 1.00 94.81 87 PRO A CA 1
ATOM 692 C C . PRO A 1 87 ? 4.394 -4.324 10.778 1.00 94.81 87 PRO A C 1
ATOM 694 O O . PRO A 1 87 ? 3.394 -3.637 10.991 1.00 94.81 87 PRO A O 1
ATOM 697 N N . GLY A 1 88 ? 5.309 -4.555 11.721 1.00 96.38 88 GLY A N 1
ATOM 698 C CA . GLY A 1 88 ? 5.176 -4.049 13.087 1.00 96.38 88 GLY A CA 1
ATOM 699 C C . GLY A 1 88 ? 5.345 -2.523 13.211 1.00 96.38 88 GLY A C 1
ATOM 700 O O . GLY A 1 88 ? 5.808 -1.864 12.269 1.00 96.38 88 GLY A O 1
ATOM 701 N N . PRO A 1 89 ? 5.004 -1.956 14.385 1.00 97.12 89 PRO A N 1
ATOM 702 C CA . PRO A 1 89 ? 5.262 -0.556 14.718 1.00 97.12 89 PRO A CA 1
ATOM 703 C C . PRO A 1 89 ? 6.713 -0.130 14.495 1.00 97.12 89 PRO A C 1
ATOM 705 O O . PRO A 1 89 ? 7.643 -0.898 14.728 1.00 97.12 89 PRO A O 1
ATOM 708 N N . GLY A 1 90 ? 6.897 1.106 14.032 1.00 95.88 90 GLY A N 1
ATOM 709 C CA . GLY A 1 90 ? 8.207 1.691 13.748 1.00 95.88 90 GLY A CA 1
ATOM 710 C C . GLY A 1 90 ? 8.839 1.244 12.428 1.00 95.88 90 GLY A C 1
ATOM 711 O O . GLY A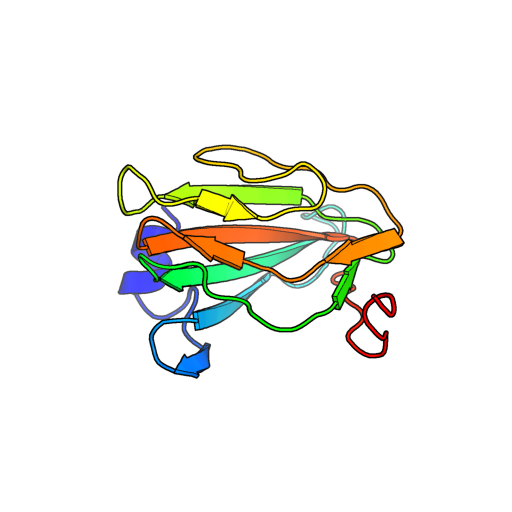 1 90 ? 9.841 1.837 12.024 1.00 95.88 90 GLY A O 1
ATOM 712 N N . SER A 1 91 ? 8.253 0.263 11.731 1.00 95.62 91 SER A N 1
ATOM 713 C CA . SER A 1 91 ? 8.744 -0.182 10.425 1.00 95.62 91 SER A CA 1
ATOM 714 C C . SER A 1 91 ? 8.770 0.960 9.408 1.00 95.62 91 SER A C 1
ATOM 716 O O . SER A 1 91 ? 7.912 1.843 9.395 1.00 95.62 91 SER A O 1
ATOM 718 N N . HIS A 1 92 ? 9.775 0.944 8.541 1.00 95.44 92 HIS A N 1
ATOM 719 C CA . HIS A 1 92 ? 9.967 1.927 7.483 1.00 95.44 92 HIS A CA 1
ATOM 720 C C . HIS A 1 92 ? 10.450 1.223 6.225 1.00 95.44 92 HIS A C 1
ATOM 722 O O . HIS A 1 92 ? 11.238 0.280 6.290 1.00 95.44 92 HIS A O 1
ATOM 728 N N . HIS A 1 93 ? 9.939 1.644 5.079 1.00 94.75 93 HIS A N 1
ATOM 729 C CA . HIS A 1 93 ? 10.254 1.018 3.805 1.00 94.75 93 HIS A CA 1
ATOM 730 C C . HIS A 1 93 ? 9.862 1.933 2.648 1.00 94.75 93 HIS A C 1
ATOM 732 O O . HIS A 1 93 ? 9.135 2.919 2.805 1.00 94.75 93 HIS A O 1
ATOM 738 N N . TYR A 1 94 ? 10.338 1.569 1.464 1.00 93.94 94 TYR A N 1
ATOM 739 C CA . TYR A 1 94 ? 9.706 1.984 0.228 1.00 93.94 94 TYR A CA 1
ATOM 740 C C . TYR A 1 94 ? 8.582 1.006 -0.118 1.00 93.94 94 TYR A C 1
ATOM 742 O O . TYR A 1 94 ? 8.814 -0.200 -0.030 1.00 93.94 94 TYR A O 1
ATOM 750 N N . PRO A 1 95 ? 7.391 1.470 -0.538 1.00 92.56 95 PRO A N 1
ATOM 751 C CA . PRO A 1 95 ? 6.479 0.588 -1.249 1.00 92.56 95 PRO A CA 1
ATOM 752 C C . PRO A 1 95 ? 7.131 0.247 -2.587 1.00 92.56 95 PRO A C 1
ATOM 754 O O . PRO A 1 95 ? 7.525 1.157 -3.322 1.00 92.56 95 PRO A O 1
ATOM 757 N N . GLU A 1 96 ? 7.237 -1.031 -2.917 1.00 96.50 96 GLU A N 1
ATOM 758 C CA . GLU A 1 96 ? 7.700 -1.427 -4.246 1.00 96.50 96 GLU A CA 1
ATOM 759 C C . GLU A 1 96 ? 6.750 -2.447 -4.854 1.00 96.50 96 GLU A C 1
ATOM 761 O O . GLU A 1 96 ? 6.151 -3.249 -4.136 1.00 96.50 96 GLU A O 1
ATOM 766 N N . VAL A 1 97 ? 6.605 -2.388 -6.173 1.00 98.19 97 VAL A N 1
ATOM 767 C CA . VAL A 1 97 ? 5.884 -3.382 -6.969 1.00 98.19 97 VAL A CA 1
ATOM 768 C C . VAL A 1 97 ? 6.813 -3.923 -8.046 1.00 98.19 97 VAL A C 1
ATOM 770 O O . VAL A 1 97 ? 7.624 -3.173 -8.589 1.00 98.19 97 VAL A O 1
ATOM 773 N N . GLU A 1 98 ? 6.673 -5.201 -8.365 1.00 98.38 98 GLU A N 1
ATOM 774 C CA . GLU A 1 98 ? 7.212 -5.803 -9.585 1.00 98.38 98 GLU A CA 1
ATOM 775 C C . GLU A 1 98 ? 6.267 -6.913 -10.066 1.00 98.38 98 GLU A C 1
ATOM 777 O O . GLU A 1 98 ? 5.386 -7.348 -9.315 1.00 98.38 98 GLU A O 1
ATOM 782 N N . GLY A 1 99 ? 6.452 -7.384 -11.301 1.00 98.31 99 GLY A N 1
ATOM 783 C CA . GLY A 1 99 ? 5.676 -8.493 -11.867 1.00 98.31 99 GLY A CA 1
ATOM 784 C C . GLY A 1 99 ? 4.266 -8.135 -12.359 1.00 98.31 99 GLY A C 1
ATOM 785 O O . GLY A 1 99 ? 3.501 -9.038 -12.682 1.00 98.31 99 GLY A O 1
ATOM 786 N N . GLY A 1 100 ? 3.918 -6.847 -12.443 1.00 98.44 100 GLY A N 1
ATOM 787 C CA . GLY A 1 100 ? 2.665 -6.360 -13.031 1.00 98.44 100 GLY A CA 1
ATOM 788 C C . GLY A 1 100 ? 1.827 -5.492 -12.093 1.00 98.44 100 GLY A C 1
ATOM 789 O O . GLY A 1 100 ? 2.334 -4.871 -11.154 1.00 98.44 100 GLY A O 1
ATOM 790 N N . ALA A 1 101 ? 0.529 -5.427 -12.372 1.00 98.12 101 ALA A N 1
ATOM 791 C CA . ALA A 1 101 ? -0.437 -4.624 -11.649 1.00 98.12 101 ALA A CA 1
ATOM 792 C C . ALA A 1 101 ? -0.971 -5.334 -10.401 1.00 98.12 101 ALA A C 1
ATOM 794 O O . ALA A 1 101 ? -1.372 -6.500 -10.420 1.00 98.12 101 ALA A O 1
ATOM 795 N N . LEU A 1 102 ? -1.071 -4.583 -9.307 1.00 98.12 102 LEU A N 1
ATOM 796 C CA . LEU A 1 102 ? -1.776 -4.995 -8.100 1.00 98.12 102 LEU A CA 1
ATOM 797 C C . LEU A 1 102 ? -2.564 -3.844 -7.481 1.00 98.12 102 LEU A C 1
ATOM 799 O O . LEU A 1 102 ? -2.275 -2.658 -7.669 1.00 98.12 102 LEU A O 1
ATOM 803 N N . LEU A 1 103 ? -3.557 -4.223 -6.685 1.00 97.81 103 LEU A N 1
ATOM 804 C CA . LEU A 1 103 ? -4.158 -3.367 -5.678 1.00 97.81 103 LEU A CA 1
ATOM 805 C C . LEU A 1 103 ? -3.679 -3.796 -4.297 1.00 97.81 103 LEU A C 1
ATOM 807 O O . LEU A 1 103 ? -3.500 -4.980 -4.026 1.00 97.81 103 LEU A O 1
ATOM 811 N N . ALA A 1 104 ? -3.540 -2.839 -3.394 1.00 96.62 104 ALA A N 1
ATOM 812 C CA . ALA A 1 104 ? -3.372 -3.108 -1.981 1.00 96.62 104 ALA A CA 1
ATOM 813 C C . ALA A 1 104 ? -4.331 -2.247 -1.158 1.00 96.62 104 ALA A C 1
ATOM 815 O O . ALA A 1 104 ? -4.577 -1.083 -1.480 1.00 96.62 104 ALA A O 1
ATOM 816 N N . LEU A 1 105 ? -4.880 -2.822 -0.091 1.00 97.56 105 LEU A N 1
ATOM 817 C CA . LEU A 1 105 ? -5.55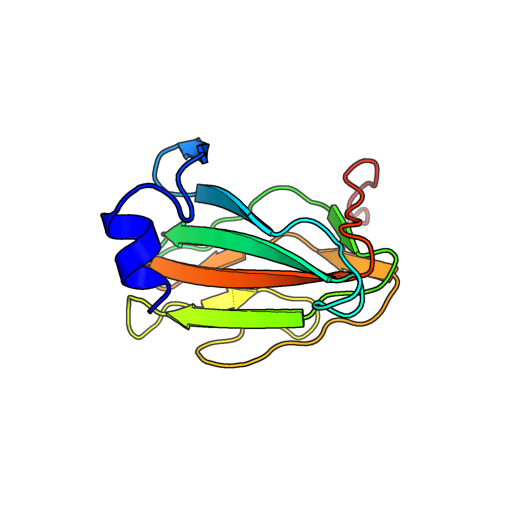7 -2.068 0.959 1.00 97.56 105 LEU A CA 1
ATOM 818 C C . LEU A 1 105 ? -4.613 -1.940 2.143 1.00 97.56 105 LEU A C 1
ATOM 820 O O . LEU A 1 105 ? -4.242 -2.952 2.732 1.00 97.56 105 LEU A O 1
ATOM 824 N N . PHE A 1 106 ? -4.244 -0.709 2.476 1.00 96.69 106 PHE A N 1
ATOM 825 C CA . PHE A 1 106 ? -3.415 -0.395 3.633 1.00 96.69 106 PHE A CA 1
ATOM 826 C C . PHE A 1 106 ? -4.318 0.009 4.790 1.00 96.69 106 PHE A C 1
ATOM 828 O O . PHE A 1 106 ? -5.116 0.945 4.674 1.00 96.69 106 PHE A O 1
ATOM 835 N N . TYR A 1 107 ? -4.169 -0.689 5.906 1.00 98.19 107 TYR A N 1
ATOM 836 C CA 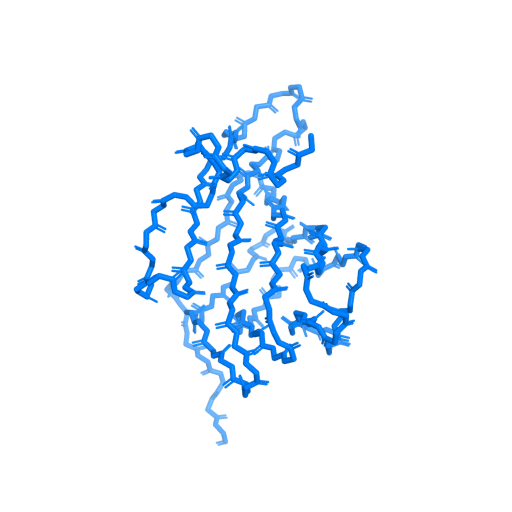. TYR A 1 107 ? -4.852 -0.429 7.159 1.00 98.19 107 TYR A CA 1
ATOM 837 C C . TYR A 1 107 ? -3.831 0.163 8.124 1.00 98.19 107 TYR A C 1
ATOM 839 O O . TYR A 1 107 ? -2.931 -0.526 8.607 1.00 98.19 107 TYR A O 1
ATOM 847 N N . LEU A 1 108 ? -3.969 1.459 8.393 1.00 98.06 108 LEU A N 1
ATOM 848 C CA . LEU A 1 108 ? -3.024 2.202 9.227 1.00 98.06 108 LEU A CA 1
ATOM 849 C C . LEU A 1 108 ? -3.673 2.564 10.565 1.00 98.06 108 LEU A C 1
ATOM 851 O O . LEU A 1 108 ? -4.674 3.295 10.550 1.00 98.06 108 LEU A O 1
ATOM 855 N N . PRO A 1 109 ? -3.118 2.127 11.709 1.00 98.25 109 PRO A N 1
ATOM 856 C CA . PRO A 1 109 ? -3.593 2.558 13.017 1.00 98.25 109 PRO A CA 1
ATOM 857 C C . PRO A 1 109 ? -3.500 4.081 13.156 1.00 98.25 109 PRO A C 1
ATOM 859 O O . PRO A 1 109 ? -2.491 4.700 12.802 1.00 98.25 109 PRO A O 1
ATOM 862 N N . ALA A 1 110 ? -4.585 4.694 13.628 1.00 97.56 110 ALA A N 1
ATOM 863 C CA . ALA A 1 110 ? -4.776 6.142 13.722 1.00 97.56 110 ALA A CA 1
ATOM 864 C C . ALA A 1 110 ? -4.500 6.908 12.409 1.00 97.56 110 ALA A C 1
ATOM 866 O O . ALA A 1 110 ? -4.253 8.114 12.425 1.00 97.56 110 ALA A O 1
ATOM 867 N N . GLY A 1 111 ? -4.501 6.211 11.268 1.00 97.12 111 GLY A N 1
ATOM 868 C CA . GLY A 1 111 ? -4.199 6.777 9.957 1.00 97.12 111 GLY A CA 1
ATOM 869 C C . GLY A 1 111 ? -2.787 7.324 9.799 1.00 97.12 111 GLY A C 1
ATOM 870 O O . GLY A 1 111 ? -2.550 8.117 8.887 1.00 97.12 111 GLY A O 1
ATOM 871 N N . ARG A 1 112 ? -1.854 6.938 10.680 1.00 97.06 112 ARG A N 1
ATOM 872 C CA . ARG A 1 112 ? -0.532 7.561 10.745 1.00 97.06 112 ARG A CA 1
ATOM 873 C C . ARG A 1 112 ? 0.472 6.921 9.800 1.00 97.06 112 ARG A C 1
ATOM 875 O O . ARG A 1 112 ? 0.648 5.709 9.752 1.00 97.06 112 ARG A O 1
ATOM 882 N N . ILE A 1 113 ? 1.180 7.803 9.111 1.00 95.81 113 ILE A N 1
ATOM 883 C CA . ILE A 1 113 ? 2.287 7.537 8.204 1.00 95.81 113 ILE A CA 1
ATOM 884 C C . ILE A 1 113 ? 3.239 8.730 8.330 1.00 95.81 113 ILE A C 1
ATOM 886 O O . ILE A 1 113 ? 2.773 9.869 8.404 1.00 95.81 113 ILE A O 1
ATOM 890 N N . SER A 1 114 ? 4.545 8.490 8.416 1.00 95.88 114 SER A N 1
ATOM 891 C CA . SER A 1 114 ? 5.538 9.570 8.446 1.00 95.88 114 SER A CA 1
ATOM 892 C C . SER A 1 114 ? 6.336 9.572 7.156 1.00 95.88 114 SER A C 1
ATOM 894 O O . SER A 1 114 ? 6.879 8.542 6.765 1.00 95.88 114 SER A O 1
ATOM 896 N N . TYR A 1 115 ? 6.415 10.732 6.513 1.00 94.31 115 TYR A N 1
ATOM 897 C CA . TYR A 1 115 ? 7.273 10.963 5.350 1.00 94.31 115 TYR A CA 1
ATOM 898 C C . TYR A 1 115 ? 8.523 11.780 5.704 1.00 94.31 115 TYR A C 1
ATOM 900 O O . TYR A 1 115 ? 9.432 11.878 4.888 1.00 94.31 115 TYR A O 1
ATOM 908 N N . ASP A 1 116 ? 8.593 12.334 6.918 1.00 93.56 116 ASP A N 1
ATOM 909 C CA . ASP A 1 116 ? 9.740 13.104 7.410 1.00 93.56 116 ASP A CA 1
ATOM 910 C C . ASP A 1 116 ? 10.783 12.179 8.055 1.00 93.56 116 ASP A C 1
ATOM 912 O O . ASP A 1 116 ? 11.119 12.282 9.233 1.00 93.56 116 ASP A O 1
ATOM 916 N N . ILE A 1 117 ? 11.232 11.185 7.287 1.00 93.62 117 ILE A N 1
ATOM 917 C CA . ILE A 1 117 ? 12.337 10.301 7.658 1.00 93.62 117 ILE A CA 1
ATOM 918 C C . ILE A 1 117 ? 13.222 10.044 6.439 1.00 93.62 117 ILE A C 1
ATOM 920 O O . ILE A 1 117 ? 12.756 10.058 5.299 1.00 93.62 117 ILE A O 1
ATOM 924 N N . LYS A 1 118 ? 14.510 9.781 6.671 1.00 93.38 118 LYS A N 1
ATOM 925 C CA . LYS A 1 118 ? 15.467 9.464 5.604 1.00 93.38 118 LYS A CA 1
ATOM 926 C C . LYS A 1 118 ? 15.727 7.957 5.535 1.00 93.38 118 LYS A C 1
ATOM 928 O O . LYS A 1 118 ? 15.725 7.305 6.582 1.00 93.38 118 LYS A O 1
ATOM 933 N N . PRO A 1 119 ? 15.942 7.394 4.333 1.00 91.38 119 PRO A N 1
ATOM 934 C CA . PRO A 1 119 ? 16.409 6.019 4.207 1.00 91.38 119 PRO A CA 1
ATOM 935 C C . PRO A 1 119 ? 17.780 5.859 4.883 1.00 91.38 119 PRO A C 1
ATOM 937 O O . PRO A 1 119 ? 18.523 6.842 4.969 1.00 91.38 119 PRO A O 1
ATOM 940 N N . PRO A 1 120 ? 18.129 4.650 5.364 1.00 85.75 120 PRO A N 1
ATOM 941 C CA . PRO A 1 120 ? 19.474 4.371 5.845 1.00 85.75 120 PRO A CA 1
ATOM 942 C C . PRO A 1 120 ? 20.494 4.720 4.760 1.00 85.75 120 PRO A C 1
ATOM 944 O O . PRO A 1 120 ? 20.278 4.419 3.584 1.00 85.75 120 PRO A O 1
ATOM 947 N N . THR A 1 121 ? 21.594 5.359 5.150 1.00 84.62 121 THR A N 1
ATOM 948 C CA . THR A 1 121 ? 22.745 5.515 4.259 1.00 84.62 121 THR A CA 1
ATOM 949 C C . THR A 1 121 ? 23.305 4.125 3.955 1.00 84.62 121 THR A C 1
ATOM 951 O O . THR A 1 121 ? 23.392 3.300 4.867 1.00 84.62 121 THR A O 1
ATOM 954 N N . ALA A 1 122 ? 23.617 3.870 2.683 1.00 66.50 122 ALA A N 1
ATOM 955 C CA . ALA A 1 122 ? 24.245 2.628 2.235 1.00 66.50 122 ALA A CA 1
ATOM 956 C C . ALA A 1 122 ? 25.651 2.446 2.824 1.00 66.50 122 ALA A C 1
ATOM 958 O O . ALA A 1 122 ? 26.320 3.479 3.069 1.00 66.50 122 ALA A O 1
#

Sequence (122 aa):
MITEGVRAGWAANVEVEGRKYRRSRIAEPQEVLHYFSITAVYMDSVEPFRGQYRQHPYGELNLVVPLDPDAKLMGPRGWSGPGWTAPGPGSHHYPEVEGGALLALFYLPAGRISYDIKPPTA

Foldseek 3Di:
DLVVCVVVCQAQNADPPPPQWGKDWPAAQDVVLVGWTKMKIKHFEQPKDWDAKKWQQAWKKKAKFDPAPQKWWQAPVGTDHGGMDTGGHGGIDTTIIHRTMIMMIIIHHNHDMGRPDDDDDD

Radius of gyration: 13.64 Å; chains: 1; bounding box: 40×26×31 Å